Protein AF-A0A4V1BWP8-F1 (afdb_monomer)

Sequence (87 aa):
MANFANPGGLVAKGNNVWSETGSSGAPIIGTAGTGILGKLTANALEASNVDMGQELVTMILAQRNYQSNAQTIKTQDQMLQTLVNLR

Nearest PDB structures (foldseek):
  3a69-assembly1_A-1  TM=9.186E-01  e=9.483E-06  Salmonella enterica subsp. enterica serovar Typhimurium
  8wki-assembly1_w  TM=9.361E-01  e=1.129E-03  Salmonella enterica subsp. enterica serovar Typhimurium str. LT2
  8wki-assembly1_t  TM=9.273E-01  e=1.374E-03  Salmonella enterica subsp. enterica serovar Typhimurium str. LT2
  5wrh-assembly1_A-1  TM=9.213E-01  e=1.192E-02  Salmonella enterica subsp. enterica serovar Typhimurium str. LT2
  1wlg-assembly1_A  TM=8.380E-01  e=9.791E-03  Salmonella enterica subsp. enterica serovar Typhimurium

pLDDT: mean 84.2, std 4.86, range [54.31, 91.31]

InterPro domains:
  IPR010930 Flagellar basal-body/hook protein, C-terminal domain [PF06429] (43-86)
  IPR020013 Flagellar hook-basal body protein, FlgE/F/G [TIGR03506] (1-69)
  IPR037925 Flagellar hook-basal body protein, FlgE/F/G-like [SSF117143] (1-48)

Organism: NCBI:txid638

Mean predicted aligned error: 10.32 Å

Structure (mmCIF, N/CA/C/O backbone):
data_AF-A0A4V1BWP8-F1
#
_entry.id   AF-A0A4V1BWP8-F1
#
loop_
_atom_site.group_PDB
_atom_site.id
_atom_site.type_symbol
_atom_site.label_atom_id
_atom_site.label_alt_id
_atom_site.label_comp_id
_atom_site.label_asym_id
_atom_site.label_entity_id
_atom_site.label_seq_id
_atom_site.pdbx_PDB_ins_code
_atom_site.Cartn_x
_atom_site.Cartn_y
_atom_site.Cartn_z
_atom_site.occupancy
_atom_site.B_iso_or_equiv
_atom_site.auth_seq_id
_atom_site.auth_comp_id
_atom_site.auth_asym_id
_atom_site.auth_atom_id
_atom_site.pdbx_PDB_model_num
ATOM 1 N N . MET A 1 1 ? 11.051 1.056 -22.080 1.00 79.25 1 MET A N 1
ATOM 2 C CA . MET A 1 1 ? 10.535 0.724 -20.733 1.00 79.25 1 MET A CA 1
ATOM 3 C C . MET A 1 1 ? 11.625 1.055 -19.724 1.00 79.25 1 MET A C 1
ATOM 5 O O . MET A 1 1 ? 12.791 1.058 -20.107 1.00 79.25 1 MET A O 1
ATOM 9 N N . ALA A 1 2 ? 11.261 1.372 -18.484 1.00 80.31 2 ALA A N 1
ATOM 10 C CA . ALA A 1 2 ? 12.216 1.611 -17.405 1.00 80.31 2 ALA A CA 1
ATOM 11 C C . ALA A 1 2 ? 11.981 0.575 -16.305 1.00 80.31 2 ALA A C 1
ATOM 13 O O . ALA A 1 2 ? 10.831 0.309 -15.959 1.00 80.31 2 ALA A O 1
ATOM 14 N N . ASN A 1 3 ? 13.054 -0.021 -15.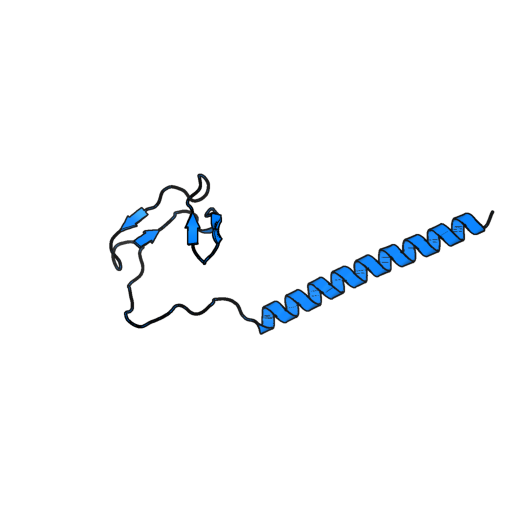795 1.00 83.56 3 ASN A N 1
ATOM 15 C CA . ASN A 1 3 ? 13.020 -0.885 -14.622 1.00 83.56 3 ASN A CA 1
ATOM 16 C C . ASN A 1 3 ? 13.761 -0.204 -13.467 1.00 83.56 3 ASN A C 1
ATOM 18 O O . ASN A 1 3 ? 14.712 0.538 -13.696 1.00 83.56 3 ASN A O 1
ATOM 22 N N . PHE A 1 4 ? 13.354 -0.475 -12.235 1.00 86.19 4 PHE A N 1
ATOM 23 C CA . PHE A 1 4 ? 14.004 0.045 -11.035 1.00 86.19 4 PHE A CA 1
ATOM 24 C C . PHE A 1 4 ? 14.514 -1.122 -10.201 1.00 86.19 4 PHE A C 1
ATOM 26 O O . PHE A 1 4 ? 13.867 -2.165 -10.131 1.00 86.19 4 PHE A O 1
ATOM 33 N N . ALA A 1 5 ? 15.665 -0.949 -9.550 1.00 85.94 5 ALA A N 1
ATOM 34 C CA . ALA A 1 5 ? 16.217 -1.981 -8.674 1.00 85.94 5 ALA A CA 1
ATOM 35 C C . ALA A 1 5 ? 15.284 -2.272 -7.485 1.00 85.94 5 ALA A C 1
ATOM 37 O O . ALA A 1 5 ? 15.176 -3.417 -7.053 1.00 85.94 5 ALA A O 1
ATOM 38 N N . ASN A 1 6 ? 14.584 -1.245 -6.987 1.00 86.62 6 ASN A N 1
ATOM 39 C CA . ASN A 1 6 ? 13.591 -1.378 -5.928 1.00 86.62 6 ASN A CA 1
ATOM 40 C C . ASN A 1 6 ? 12.273 -0.666 -6.292 1.00 86.62 6 ASN A C 1
ATOM 42 O O . ASN A 1 6 ? 12.119 0.528 -6.017 1.00 86.62 6 ASN A O 1
ATOM 46 N N . PRO A 1 7 ? 11.288 -1.390 -6.852 1.00 83.81 7 PRO A N 1
ATOM 47 C CA . PRO A 1 7 ? 9.968 -0.833 -7.145 1.00 83.81 7 PRO A CA 1
ATOM 48 C C . PRO A 1 7 ? 9.224 -0.323 -5.900 1.00 83.81 7 PRO A C 1
ATOM 50 O O . PRO A 1 7 ? 8.477 0.644 -5.992 1.00 83.81 7 PRO A O 1
ATOM 53 N N . GLY A 1 8 ? 9.460 -0.915 -4.721 1.00 86.50 8 GLY A N 1
ATOM 54 C CA . GLY A 1 8 ? 8.832 -0.488 -3.463 1.00 86.50 8 GLY A CA 1
ATOM 55 C C . GLY A 1 8 ? 9.345 0.854 -2.929 1.00 86.50 8 GLY A C 1
ATOM 56 O O . GLY A 1 8 ? 8.725 1.439 -2.048 1.00 86.50 8 GLY A O 1
ATOM 57 N N . GLY A 1 9 ? 10.465 1.355 -3.460 1.00 85.31 9 GLY A N 1
ATOM 58 C CA . GLY A 1 9 ? 10.998 2.681 -3.138 1.00 85.31 9 GLY A CA 1
ATOM 59 C C . GLY A 1 9 ? 10.413 3.809 -3.991 1.00 85.31 9 GLY A C 1
ATOM 60 O O . GLY A 1 9 ? 10.738 4.973 -3.765 1.00 85.31 9 GLY A O 1
ATOM 61 N N . LEU A 1 10 ? 9.593 3.495 -4.994 1.00 88.81 10 LEU A N 1
ATOM 62 C CA . LEU A 1 10 ? 8.978 4.498 -5.855 1.00 88.81 10 LEU A CA 1
ATOM 63 C C . LEU A 1 10 ? 7.851 5.227 -5.110 1.00 88.81 10 LEU A C 1
ATOM 65 O O . LEU A 1 10 ? 7.106 4.632 -4.335 1.00 88.81 10 LEU A O 1
ATOM 69 N N . VAL A 1 11 ? 7.693 6.523 -5.376 1.00 89.25 11 VAL A N 1
ATOM 70 C CA . VAL A 1 11 ? 6.613 7.324 -4.782 1.00 89.25 11 VAL A CA 1
ATOM 71 C C . VAL A 1 11 ? 5.476 7.473 -5.780 1.00 89.25 11 VAL A C 1
ATOM 73 O O . VAL A 1 11 ? 5.666 8.004 -6.875 1.00 89.25 11 VAL A O 1
ATOM 76 N N . ALA A 1 12 ? 4.276 7.053 -5.382 1.00 89.62 12 ALA A N 1
ATOM 77 C CA . ALA A 1 12 ? 3.062 7.279 -6.156 1.00 89.62 12 ALA A CA 1
ATOM 78 C C . ALA A 1 12 ? 2.733 8.783 -6.203 1.00 89.62 12 ALA A C 1
ATOM 80 O O . ALA A 1 12 ? 2.577 9.431 -5.168 1.00 89.62 12 ALA A O 1
ATOM 81 N N . LYS A 1 13 ? 2.615 9.346 -7.410 1.00 87.19 13 LYS A N 1
ATOM 82 C CA . LYS A 1 13 ? 2.228 10.751 -7.645 1.00 87.19 13 LYS A CA 1
ATOM 83 C C . LYS A 1 13 ? 0.733 10.909 -7.980 1.00 87.19 13 LYS A C 1
ATOM 85 O O . LYS A 1 13 ? 0.299 12.009 -8.307 1.00 87.19 13 LYS A O 1
ATOM 90 N N . GLY A 1 14 ? -0.050 9.832 -7.859 1.00 83.50 14 GLY A N 1
ATOM 91 C CA . GLY A 1 14 ? -1.468 9.768 -8.242 1.00 83.50 14 GLY A CA 1
ATOM 92 C C . GLY A 1 14 ? -1.657 9.284 -9.682 1.00 83.50 14 GLY A C 1
ATOM 93 O O . GLY A 1 14 ? -0.679 9.071 -10.384 1.00 83.50 14 GLY A O 1
ATOM 94 N N . ASN A 1 15 ? -2.898 9.064 -10.130 1.00 82.31 15 ASN A N 1
ATOM 95 C CA . ASN A 1 15 ? -3.230 8.653 -11.510 1.00 82.31 15 ASN A CA 1
ATOM 96 C C . ASN A 1 15 ? -2.429 7.447 -12.048 1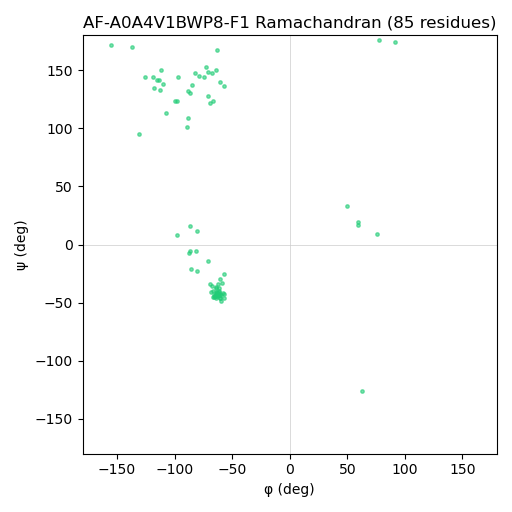.00 82.31 15 ASN A C 1
ATOM 98 O O . ASN A 1 15 ? -2.112 7.395 -13.234 1.00 82.31 15 ASN A O 1
ATOM 102 N N . ASN A 1 16 ? -2.074 6.492 -11.182 1.00 82.56 16 ASN A N 1
ATOM 103 C CA . ASN A 1 16 ? -1.214 5.346 -11.507 1.00 82.56 16 ASN A CA 1
ATOM 104 C C . ASN A 1 16 ? 0.194 5.720 -12.016 1.00 82.56 16 ASN A C 1
ATOM 106 O O . ASN A 1 16 ? 0.885 4.871 -12.576 1.00 82.56 16 ASN A O 1
ATOM 110 N N . VAL A 1 17 ? 0.646 6.963 -11.806 1.00 87.75 17 VAL A N 1
ATOM 111 C CA . VAL A 1 17 ? 2.010 7.396 -12.126 1.00 87.75 17 VAL A CA 1
ATOM 112 C C . VAL A 1 17 ? 2.910 7.357 -10.895 1.00 87.75 17 VAL A C 1
ATOM 114 O O . VAL A 1 17 ? 2.501 7.650 -9.767 1.00 87.75 17 VAL A O 1
ATOM 117 N N . TRP A 1 18 ? 4.165 6.993 -11.132 1.00 88.62 18 TRP A N 1
ATOM 118 C CA . TRP A 1 18 ? 5.173 6.788 -10.100 1.00 88.62 18 TRP A CA 1
ATOM 119 C C . TRP A 1 18 ? 6.402 7.644 -10.407 1.00 88.62 18 TRP A C 1
ATOM 121 O O . TRP A 1 18 ? 6.755 7.844 -11.568 1.00 88.62 18 TRP A O 1
ATOM 131 N N . SER A 1 19 ? 7.034 8.162 -9.358 1.00 87.06 19 SER A N 1
ATOM 132 C CA . SER A 1 19 ? 8.259 8.956 -9.425 1.00 87.06 19 SER A CA 1
ATOM 133 C C . SER A 1 19 ? 9.404 8.200 -8.770 1.00 87.06 19 SER A C 1
ATOM 135 O O . SER A 1 19 ? 9.227 7.580 -7.718 1.00 87.06 19 SER A O 1
ATOM 137 N N . GLU A 1 20 ? 10.587 8.312 -9.366 1.00 88.25 20 GLU A N 1
ATOM 138 C CA . GLU A 1 20 ? 11.824 7.812 -8.777 1.00 88.25 20 GLU A CA 1
ATOM 139 C C . GLU A 1 20 ? 12.170 8.544 -7.477 1.00 88.25 20 GLU A C 1
ATOM 141 O O . GLU A 1 20 ? 11.824 9.715 -7.281 1.00 88.25 20 GLU A O 1
ATOM 146 N N . THR A 1 21 ? 12.848 7.833 -6.581 1.00 87.44 21 THR A N 1
ATOM 147 C CA . THR A 1 21 ? 13.412 8.364 -5.341 1.00 87.44 21 THR A CA 1
ATOM 148 C C . THR A 1 21 ? 14.820 7.813 -5.125 1.00 87.44 21 THR A C 1
ATOM 150 O O . THR A 1 21 ? 15.237 6.845 -5.762 1.00 87.44 21 THR A O 1
ATOM 153 N N . GLY A 1 22 ? 15.548 8.365 -4.150 1.00 85.50 22 GLY A N 1
ATOM 154 C CA . GLY A 1 22 ? 16.835 7.797 -3.735 1.00 85.50 22 GLY A CA 1
ATOM 155 C C . GLY A 1 22 ? 16.743 6.333 -3.277 1.00 85.50 22 GLY A C 1
ATOM 156 O O . GLY A 1 22 ? 17.716 5.596 -3.402 1.00 85.50 22 GLY A O 1
ATOM 157 N N . SER A 1 23 ? 15.574 5.884 -2.806 1.00 87.06 23 SER A N 1
ATOM 158 C CA . SER A 1 23 ? 15.341 4.507 -2.353 1.00 87.06 23 SER A CA 1
ATOM 159 C C . SER A 1 23 ? 14.950 3.541 -3.477 1.00 87.06 23 SER A C 1
ATOM 161 O O . SER A 1 23 ? 15.107 2.332 -3.297 1.00 87.06 23 SER A O 1
ATOM 163 N N . SER A 1 24 ? 14.449 4.032 -4.620 1.00 85.75 24 SER A N 1
ATOM 164 C CA . SER A 1 24 ? 14.160 3.190 -5.796 1.00 85.75 24 SER A CA 1
ATOM 165 C C . SER A 1 24 ? 15.403 2.885 -6.635 1.00 85.75 24 SER A C 1
ATOM 167 O O . SER A 1 24 ? 15.430 1.893 -7.369 1.00 85.75 24 SER A O 1
ATOM 169 N N . GLY A 1 25 ? 16.427 3.738 -6.521 1.00 87.75 25 GLY A N 1
ATOM 170 C CA . GLY A 1 25 ? 17.582 3.756 -7.414 1.00 87.75 25 GLY A CA 1
ATOM 171 C C . GLY A 1 25 ? 17.271 4.429 -8.754 1.00 87.75 25 GLY A C 1
ATOM 172 O O . GLY A 1 25 ? 16.136 4.833 -9.014 1.00 87.75 25 GLY A O 1
ATOM 173 N N . ALA A 1 26 ? 18.301 4.551 -9.596 1.00 86.94 26 ALA A N 1
ATOM 174 C CA . ALA A 1 26 ? 18.188 5.143 -10.927 1.00 86.94 26 ALA A CA 1
ATOM 175 C C . ALA A 1 26 ? 17.413 4.225 -11.901 1.00 86.94 26 ALA A C 1
ATOM 177 O O . ALA A 1 26 ? 17.506 2.997 -11.791 1.00 86.94 26 ALA A O 1
ATOM 178 N N . PRO A 1 27 ? 16.683 4.795 -12.875 1.00 84.81 27 PRO A N 1
ATOM 179 C CA . PRO A 1 27 ? 15.927 4.031 -13.856 1.00 84.81 27 PRO A CA 1
ATOM 180 C C . PRO A 1 27 ? 16.861 3.321 -14.842 1.00 84.81 27 PRO A C 1
ATOM 182 O O . PRO A 1 27 ? 17.695 3.937 -15.504 1.00 84.81 27 PRO A O 1
ATOM 185 N N . ILE A 1 28 ? 16.672 2.014 -15.003 1.00 83.88 28 ILE A N 1
ATOM 186 C CA . ILE A 1 28 ? 17.324 1.204 -16.033 1.00 83.88 28 ILE A CA 1
ATOM 187 C C . ILE A 1 28 ? 16.434 1.233 -17.274 1.00 83.88 28 ILE A C 1
ATOM 189 O O . ILE A 1 28 ? 15.414 0.543 -17.343 1.00 83.88 28 ILE A O 1
ATOM 193 N N . ILE A 1 29 ? 16.801 2.057 -18.252 1.00 84.62 29 ILE A N 1
ATOM 194 C CA . ILE A 1 29 ? 16.033 2.241 -19.486 1.00 84.62 29 ILE A CA 1
ATOM 195 C C . ILE A 1 29 ? 16.479 1.214 -20.531 1.00 84.62 29 ILE A C 1
ATOM 197 O O . ILE A 1 29 ? 17.669 1.047 -20.784 1.00 84.62 29 ILE A O 1
ATOM 201 N N . GLY A 1 30 ? 15.515 0.550 -21.169 1.00 84.12 30 GLY A N 1
ATOM 202 C CA . GLY A 1 30 ? 15.772 -0.415 -22.237 1.00 84.12 30 GLY A CA 1
ATOM 203 C C . GLY A 1 30 ? 14.594 -0.596 -23.193 1.00 84.12 30 GLY A C 1
ATOM 204 O O . GLY A 1 30 ? 13.484 -0.089 -22.970 1.00 84.12 30 GLY A O 1
ATOM 205 N N . THR A 1 31 ? 14.835 -1.327 -24.280 1.00 83.62 31 THR A N 1
ATOM 206 C CA . THR A 1 31 ? 13.797 -1.730 -25.235 1.00 83.62 31 THR A CA 1
ATOM 207 C C . THR A 1 31 ? 13.012 -2.925 -24.693 1.00 83.62 31 THR A C 1
ATOM 209 O O . THR A 1 31 ? 13.552 -3.785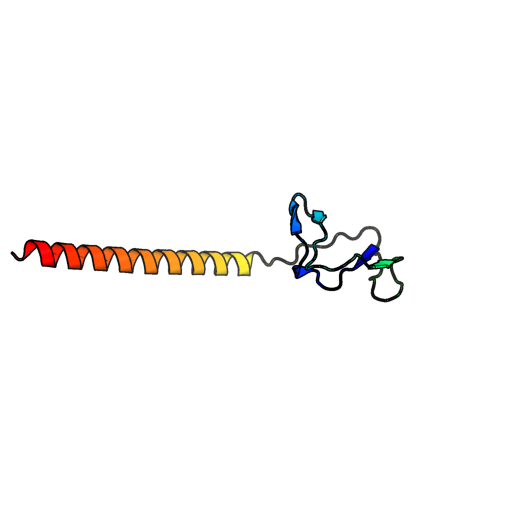 -23.994 1.00 83.62 31 THR A O 1
ATOM 212 N N . ALA A 1 32 ? 11.709 -2.970 -24.983 1.00 81.00 32 ALA A N 1
ATOM 213 C CA . ALA A 1 32 ? 10.852 -4.068 -24.543 1.00 81.00 32 ALA A CA 1
ATOM 214 C C . ALA A 1 32 ? 11.335 -5.413 -25.109 1.00 81.00 32 ALA A C 1
ATOM 216 O O . ALA A 1 32 ? 11.728 -5.491 -26.272 1.00 81.00 32 ALA A O 1
ATOM 217 N N . GLY A 1 33 ? 11.292 -6.470 -24.296 1.00 76.94 33 GLY A N 1
ATOM 218 C CA . GLY A 1 33 ? 11.735 -7.812 -24.677 1.00 76.94 33 GLY A CA 1
ATOM 219 C C . GLY A 1 33 ? 13.253 -8.021 -24.716 1.00 76.94 33 GLY A C 1
ATOM 220 O O . GLY A 1 33 ? 13.689 -9.075 -25.175 1.00 76.94 33 GLY A O 1
ATOM 221 N N . THR A 1 34 ? 14.055 -7.059 -24.242 1.00 76.69 34 THR A N 1
ATOM 222 C CA . THR A 1 34 ? 15.514 -7.203 -24.105 1.00 76.69 34 THR A CA 1
ATOM 223 C C . THR A 1 34 ? 15.946 -7.157 -22.636 1.00 76.69 34 THR A C 1
ATOM 225 O O . THR A 1 34 ? 15.404 -6.393 -21.836 1.00 76.69 34 THR A O 1
ATOM 228 N N . GLY A 1 35 ? 16.930 -7.982 -22.263 1.00 78.62 35 GLY A N 1
ATOM 229 C CA . GLY A 1 35 ? 17.456 -8.039 -20.895 1.00 78.62 35 GLY A CA 1
ATOM 230 C C . GLY A 1 35 ? 16.414 -8.490 -19.863 1.00 78.62 35 GLY A C 1
ATOM 231 O O . GLY A 1 35 ? 15.814 -9.550 -20.006 1.00 78.62 35 GLY A O 1
ATOM 232 N N . ILE A 1 36 ? 16.227 -7.683 -18.812 1.00 76.38 36 ILE A N 1
ATOM 233 C CA . ILE A 1 36 ? 15.318 -7.947 -17.675 1.00 76.38 36 ILE A CA 1
ATOM 234 C C . ILE A 1 36 ? 13.888 -7.441 -17.969 1.00 76.38 36 ILE A C 1
ATOM 236 O O . ILE A 1 36 ? 12.963 -7.672 -17.195 1.00 76.38 36 ILE A O 1
ATOM 240 N N . LEU A 1 37 ? 13.681 -6.730 -19.083 1.00 81.88 37 LEU A N 1
ATOM 241 C CA . LEU A 1 37 ? 12.396 -6.107 -19.395 1.00 81.88 37 LEU A CA 1
ATOM 242 C C . LEU A 1 37 ? 11.443 -7.100 -20.077 1.00 81.88 37 LEU A C 1
ATOM 244 O O . LEU A 1 37 ? 11.827 -7.842 -20.982 1.00 81.88 37 LEU A O 1
ATOM 248 N N . GLY A 1 38 ? 10.175 -7.078 -19.658 1.00 82.56 38 GLY A N 1
ATOM 249 C CA . GLY A 1 38 ? 9.115 -7.913 -20.223 1.00 82.56 38 GLY A CA 1
ATOM 250 C C . GLY A 1 38 ? 8.817 -7.617 -21.698 1.00 82.56 38 GLY A C 1
ATOM 251 O O . GLY A 1 38 ? 9.251 -6.611 -22.266 1.00 82.56 38 GLY A O 1
ATOM 252 N N . LYS A 1 39 ? 8.060 -8.516 -22.332 1.00 84.25 39 LYS A N 1
ATOM 253 C CA . LYS A 1 39 ? 7.556 -8.330 -23.701 1.00 84.25 39 LYS A CA 1
ATOM 254 C C . LYS A 1 39 ? 6.288 -7.474 -23.676 1.00 84.25 39 LYS A C 1
ATOM 256 O O . LYS A 1 39 ? 5.503 -7.567 -22.740 1.00 84.25 39 LYS A O 1
ATOM 261 N N . LEU A 1 40 ? 6.079 -6.674 -24.720 1.00 81.69 40 LEU A N 1
ATOM 262 C CA . LEU A 1 40 ? 4.826 -5.945 -24.914 1.00 81.69 40 LEU A CA 1
ATOM 263 C C . LEU A 1 40 ? 3.825 -6.828 -25.662 1.00 81.69 40 LEU A C 1
ATOM 265 O O . LEU A 1 40 ? 4.146 -7.364 -26.723 1.00 81.69 40 LEU A O 1
ATOM 269 N N . THR A 1 41 ? 2.609 -6.925 -25.132 1.00 82.44 41 THR A N 1
ATOM 270 C CA . THR A 1 41 ? 1.471 -7.568 -25.799 1.00 82.44 41 THR A CA 1
ATOM 271 C C . THR A 1 41 ? 0.507 -6.476 -26.250 1.00 82.44 41 THR A C 1
ATOM 273 O O . THR A 1 41 ? -0.074 -5.777 -25.423 1.00 82.44 41 THR A O 1
ATOM 276 N N . ALA A 1 42 ? 0.360 -6.290 -27.563 1.00 81.19 42 ALA A N 1
ATOM 277 C CA . ALA A 1 42 ? -0.555 -5.291 -28.113 1.00 81.19 42 ALA A CA 1
ATOM 278 C C . ALA A 1 42 ? -2.021 -5.664 -27.826 1.00 81.19 42 ALA A C 1
ATOM 280 O O . ALA A 1 42 ? -2.369 -6.843 -27.813 1.00 81.19 42 ALA A O 1
ATOM 281 N N . ASN A 1 43 ? -2.877 -4.654 -27.634 1.00 81.12 43 ASN A N 1
ATOM 282 C CA . ASN A 1 43 ? -4.307 -4.800 -27.315 1.00 81.12 43 ASN A CA 1
ATOM 283 C C . ASN A 1 43 ? -4.622 -5.568 -26.012 1.00 81.12 43 ASN A C 1
ATOM 285 O O . ASN A 1 43 ? -5.748 -6.028 -25.837 1.00 81.12 43 ASN A O 1
ATOM 289 N N . ALA A 1 44 ? -3.661 -5.687 -25.092 1.00 78.75 44 ALA A N 1
ATOM 290 C CA . ALA A 1 44 ? -3.874 -6.231 -23.753 1.00 78.75 44 ALA A CA 1
ATOM 291 C C . ALA A 1 44 ? -3.764 -5.118 -22.697 1.00 78.75 44 ALA A C 1
ATOM 293 O O . ALA A 1 44 ? -2.880 -4.267 -22.782 1.00 78.75 44 ALA A O 1
ATOM 294 N N . LEU A 1 45 ? -4.657 -5.136 -21.704 1.00 82.38 45 LEU A N 1
ATOM 295 C CA . LEU A 1 45 ? -4.629 -4.250 -20.538 1.00 82.38 45 LEU A CA 1
ATOM 296 C C . LEU A 1 45 ? -4.329 -5.089 -19.292 1.00 82.38 45 LEU A C 1
ATOM 298 O O . LEU A 1 45 ? -4.943 -6.138 -19.097 1.00 82.38 45 LEU A O 1
ATOM 302 N N . GLU A 1 46 ? -3.397 -4.637 -18.454 1.00 82.31 46 GLU A N 1
ATOM 303 C CA . GLU A 1 46 ? -3.106 -5.297 -17.180 1.00 82.31 46 GLU A CA 1
ATOM 304 C C . GLU A 1 46 ? -4.283 -5.110 -16.216 1.00 82.31 46 GLU A C 1
ATOM 306 O O . GLU A 1 46 ? -4.698 -3.987 -15.920 1.00 82.31 46 GLU A O 1
ATOM 311 N N . ALA A 1 47 ? -4.844 -6.225 -15.747 1.00 83.81 47 ALA A N 1
ATOM 312 C CA . ALA A 1 47 ? -5.890 -6.212 -14.735 1.00 83.81 47 ALA A CA 1
ATOM 313 C C . ALA A 1 47 ? -5.305 -5.841 -13.365 1.00 83.81 47 ALA A C 1
ATOM 315 O O . ALA A 1 47 ? -4.139 -6.113 -13.073 1.00 83.81 47 ALA A O 1
ATOM 316 N N . SER A 1 48 ? -6.131 -5.247 -12.504 1.00 82.19 48 SER A N 1
ATOM 317 C CA . SER A 1 48 ? -5.752 -4.988 -11.118 1.00 8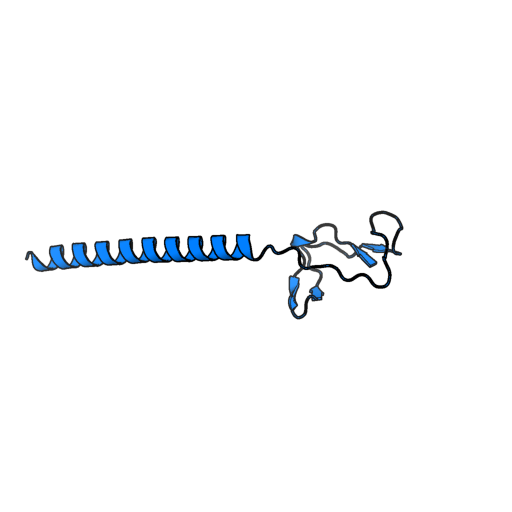2.19 48 SER A CA 1
ATOM 318 C C . SER A 1 48 ? -5.363 -6.290 -10.418 1.00 82.19 48 SER A C 1
ATOM 320 O O . SER A 1 48 ? -6.060 -7.295 -10.519 1.00 82.19 48 SER A O 1
ATOM 322 N N . ASN A 1 49 ? -4.272 -6.256 -9.660 1.00 82.88 49 ASN A N 1
ATOM 323 C CA . ASN A 1 49 ? -3.798 -7.377 -8.846 1.00 82.88 49 ASN A CA 1
ATOM 324 C C . ASN A 1 49 ? -4.539 -7.510 -7.498 1.00 82.88 49 ASN A C 1
ATOM 326 O O . ASN A 1 49 ? -4.077 -8.237 -6.623 1.00 82.88 49 ASN A O 1
ATOM 330 N N . VAL A 1 50 ? -5.647 -6.785 -7.313 1.00 79.75 50 VAL A N 1
ATOM 331 C CA . VAL A 1 50 ? -6.400 -6.718 -6.055 1.00 79.75 50 VAL A CA 1
ATOM 332 C C . VAL A 1 50 ? -7.587 -7.675 -6.110 1.00 79.75 50 VAL A C 1
ATOM 334 O O . VAL A 1 50 ? -8.446 -7.547 -6.983 1.00 79.75 50 VAL A O 1
ATOM 337 N N . ASP A 1 51 ? -7.664 -8.594 -5.147 1.00 87.31 51 ASP A N 1
ATOM 338 C CA . ASP A 1 51 ? -8.843 -9.434 -4.934 1.00 87.31 51 ASP A CA 1
ATOM 339 C C . ASP A 1 51 ? -9.826 -8.725 -3.992 1.00 87.31 51 ASP A C 1
ATOM 341 O O . ASP A 1 51 ? -9.599 -8.602 -2.785 1.00 87.31 51 ASP A O 1
ATOM 345 N N . MET A 1 52 ? -10.950 -8.269 -4.547 1.00 80.56 52 MET A N 1
ATOM 346 C CA . MET A 1 52 ? -11.983 -7.562 -3.786 1.00 80.56 52 MET A CA 1
ATOM 347 C C . MET A 1 52 ? -12.557 -8.393 -2.634 1.00 80.56 52 MET A C 1
ATOM 349 O O . MET A 1 52 ? -12.926 -7.821 -1.610 1.00 80.56 52 MET A O 1
ATOM 353 N N . GLY A 1 53 ? -12.655 -9.719 -2.781 1.00 86.69 53 GLY A N 1
ATOM 354 C CA . GLY A 1 53 ? -13.190 -10.590 -1.736 1.00 86.69 53 GLY A CA 1
ATOM 355 C C . GLY A 1 53 ? -12.275 -10.617 -0.514 1.00 86.69 53 GLY A C 1
ATOM 356 O O . GLY A 1 53 ? -12.739 -10.455 0.616 1.00 86.69 53 GLY A O 1
ATOM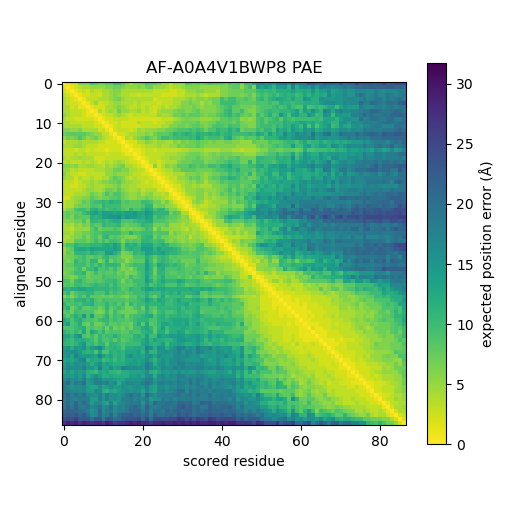 357 N N . GLN A 1 54 ? -10.968 -10.746 -0.749 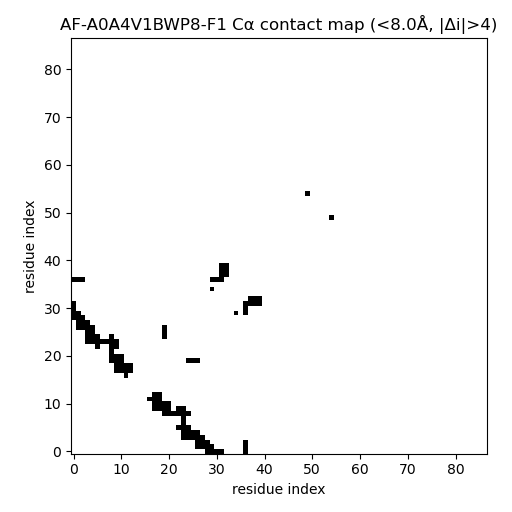1.00 85.19 54 GLN A N 1
ATOM 358 C CA . GLN A 1 54 ? -9.957 -10.713 0.305 1.00 85.19 54 GLN A CA 1
ATOM 359 C C . GLN A 1 54 ? -9.873 -9.334 0.972 1.00 85.19 54 GLN A C 1
ATOM 361 O O . GLN A 1 54 ? -9.851 -9.252 2.201 1.00 85.19 54 GLN A O 1
ATOM 366 N N . GLU A 1 55 ? -9.894 -8.252 0.190 1.00 85.56 55 GLU A N 1
ATOM 367 C CA . GLU A 1 55 ? -9.879 -6.890 0.735 1.00 85.56 55 GLU A CA 1
ATOM 368 C C . GLU A 1 55 ? -11.105 -6.597 1.610 1.00 85.56 55 GLU A C 1
ATOM 370 O O . GLU A 1 55 ? -10.978 -5.980 2.671 1.00 85.56 55 GLU A O 1
ATOM 375 N N . LEU A 1 56 ? -12.290 -7.102 1.241 1.00 88.25 56 LEU A N 1
ATOM 376 C CA . LEU A 1 56 ? -13.490 -6.947 2.067 1.00 88.25 56 LEU A CA 1
ATOM 377 C C . LEU A 1 56 ? -13.337 -7.639 3.428 1.00 88.25 56 LEU A C 1
ATOM 379 O O . LEU A 1 56 ? -13.727 -7.082 4.454 1.00 88.25 56 LEU A O 1
ATOM 383 N N . VAL A 1 57 ? -12.754 -8.841 3.450 1.00 89.12 57 VAL A N 1
ATOM 384 C CA . VAL A 1 57 ? -12.502 -9.587 4.691 1.00 89.12 57 VAL A CA 1
ATOM 385 C C . VAL A 1 57 ? -11.482 -8.856 5.560 1.00 89.12 57 VAL A C 1
ATOM 387 O O . VAL A 1 57 ? -11.723 -8.681 6.756 1.00 89.12 57 VAL A O 1
ATOM 390 N N . THR A 1 58 ? -10.385 -8.367 4.977 1.00 89.50 58 THR A N 1
ATOM 391 C CA . THR A 1 58 ? -9.383 -7.558 5.688 1.00 89.50 58 THR A CA 1
ATOM 392 C C . THR A 1 58 ? -10.013 -6.306 6.296 1.00 89.50 58 THR A C 1
ATOM 394 O O . THR A 1 58 ? -9.757 -5.981 7.457 1.00 89.50 58 THR A O 1
ATOM 397 N N . MET A 1 59 ? -10.906 -5.644 5.560 1.00 91.31 59 MET A N 1
ATOM 398 C CA . MET A 1 59 ? -11.637 -4.474 6.038 1.00 91.31 59 MET A CA 1
ATOM 399 C C . MET A 1 59 ? -12.572 -4.823 7.209 1.00 91.31 59 MET A C 1
ATOM 401 O O . MET A 1 59 ? -12.549 -4.140 8.235 1.00 91.31 59 MET A O 1
ATOM 405 N N . ILE A 1 60 ? -13.317 -5.931 7.129 1.00 87.88 60 ILE A N 1
ATOM 406 C CA . ILE A 1 60 ? -14.170 -6.415 8.231 1.00 87.88 60 ILE A CA 1
ATOM 407 C C . ILE A 1 60 ? -13.334 -6.749 9.476 1.00 87.88 60 ILE A C 1
ATOM 409 O O . ILE A 1 60 ? -13.735 -6.427 10.598 1.00 87.88 60 ILE A O 1
ATOM 413 N N . LEU A 1 61 ? -12.164 -7.370 9.307 1.00 88.25 61 LEU A N 1
ATOM 414 C CA . LEU A 1 61 ? -11.252 -7.672 10.414 1.00 88.25 61 LEU A CA 1
ATOM 415 C C . LEU A 1 61 ? -10.704 -6.395 11.057 1.00 88.25 61 LEU A C 1
ATOM 417 O O . LEU A 1 61 ? -10.719 -6.276 12.283 1.00 88.25 61 LEU A O 1
ATOM 421 N N . ALA A 1 62 ? -10.288 -5.415 10.253 1.00 89.88 62 ALA A N 1
ATOM 422 C CA . ALA A 1 62 ? -9.844 -4.115 10.746 1.00 89.88 62 ALA A CA 1
ATOM 423 C C . ALA A 1 62 ? -10.954 -3.401 11.538 1.00 89.88 62 ALA A C 1
ATOM 425 O O . ALA A 1 62 ? -10.705 -2.894 12.634 1.00 89.88 62 ALA A O 1
ATOM 426 N N . GLN A 1 63 ? -12.195 -3.429 11.039 1.00 87.75 63 GLN A N 1
ATOM 427 C CA . GLN A 1 63 ? -13.356 -2.875 11.738 1.00 87.75 63 GLN A CA 1
ATOM 428 C C . GLN A 1 63 ? -13.639 -3.589 13.063 1.00 87.75 63 GLN A C 1
ATOM 430 O O . GLN A 1 63 ? -13.868 -2.926 14.075 1.00 87.75 63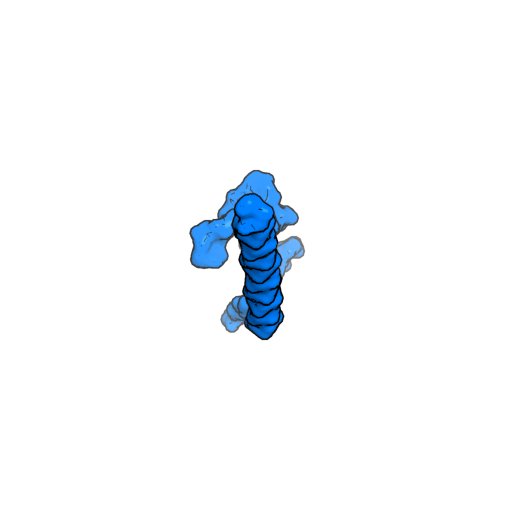 GLN A O 1
ATOM 435 N N . ARG A 1 64 ? -13.596 -4.926 13.093 1.00 90.06 64 ARG A N 1
ATOM 436 C CA . ARG A 1 64 ? -13.792 -5.700 14.330 1.00 90.06 64 ARG A CA 1
ATOM 437 C C . ARG A 1 64 ? -12.704 -5.423 15.360 1.00 90.06 64 ARG A C 1
ATOM 439 O O . ARG A 1 64 ? -13.024 -5.252 16.532 1.00 90.06 64 ARG A O 1
ATOM 446 N N . ASN A 1 65 ? -11.448 -5.318 14.933 1.00 88.69 65 ASN A N 1
ATOM 447 C CA . ASN A 1 65 ? -10.345 -4.950 15.820 1.00 88.69 65 ASN A CA 1
ATOM 448 C C . ASN A 1 65 ? -10.548 -3.548 16.404 1.00 88.69 65 ASN A C 1
ATOM 450 O O . ASN A 1 65 ? -10.389 -3.352 17.608 1.00 88.69 65 ASN A O 1
ATOM 454 N N . TYR A 1 66 ? -10.973 -2.586 15.581 1.00 89.75 66 TYR A N 1
ATOM 455 C CA . TYR A 1 66 ? -11.307 -1.245 16.054 1.00 89.75 66 TYR A CA 1
ATOM 456 C C . TYR A 1 66 ? -12.456 -1.262 17.074 1.00 89.75 66 TYR A C 1
ATOM 458 O O . TYR A 1 66 ? -12.338 -0.661 18.140 1.00 89.75 66 TYR A O 1
ATOM 466 N N . GLN A 1 67 ? -13.541 -1.994 16.796 1.00 88.75 67 GLN A N 1
ATOM 467 C CA . GLN A 1 67 ? -14.672 -2.134 17.719 1.00 88.75 67 GLN A CA 1
ATOM 468 C C . GLN A 1 67 ? -14.270 -2.809 19.035 1.00 88.75 67 GLN A C 1
ATOM 470 O O . GLN A 1 67 ? -14.668 -2.343 20.101 1.00 88.75 67 GLN A O 1
ATOM 475 N N . SER A 1 68 ? -13.456 -3.865 18.973 1.00 87.38 68 SER A N 1
ATOM 476 C CA . SER A 1 68 ? -12.934 -4.552 20.156 1.00 87.38 68 SER A CA 1
ATOM 477 C C . SER A 1 68 ? -12.096 -3.607 21.016 1.00 87.38 68 SER A C 1
ATOM 479 O O . SER A 1 68 ? -12.306 -3.521 22.223 1.00 87.38 68 SER A O 1
ATOM 481 N N . ASN A 1 69 ? -11.195 -2.838 20.397 1.00 86.88 69 ASN A N 1
ATOM 482 C CA . ASN A 1 69 ? -10.375 -1.856 21.105 1.00 86.88 69 ASN A CA 1
ATOM 483 C C . ASN A 1 69 ? -11.234 -0.746 21.726 1.00 86.88 69 ASN A C 1
ATOM 485 O O . ASN A 1 69 ? -11.033 -0.383 22.883 1.00 86.88 69 ASN A O 1
ATOM 489 N N . ALA A 1 70 ? -12.232 -0.247 20.994 1.00 87.38 70 ALA A N 1
ATOM 490 C CA . ALA A 1 70 ? -13.158 0.762 21.498 1.00 87.38 70 ALA A CA 1
ATOM 491 C C . ALA A 1 70 ? -14.002 0.248 22.678 1.00 87.38 70 ALA A C 1
ATOM 493 O O . ALA A 1 70 ? -14.266 0.997 23.618 1.00 87.38 70 ALA A O 1
ATOM 494 N N . GLN A 1 71 ? -14.412 -1.023 22.659 1.00 85.81 71 GLN A N 1
ATOM 495 C CA . GLN A 1 71 ? -15.156 -1.627 23.762 1.00 85.81 71 GLN A CA 1
ATOM 496 C C . GLN A 1 71 ? -14.286 -1.780 25.014 1.00 85.81 71 GLN A C 1
ATOM 498 O O . GLN A 1 71 ? -14.753 -1.461 26.106 1.00 85.81 71 GLN A O 1
ATOM 503 N N . THR A 1 72 ? -13.020 -2.184 24.861 1.00 86.38 72 THR A N 1
ATOM 504 C CA . THR A 1 72 ? -12.058 -2.232 25.974 1.00 86.38 72 THR A CA 1
ATOM 505 C C . THR A 1 72 ? -11.915 -0.863 26.639 1.00 86.38 72 THR A C 1
ATOM 507 O O . THR A 1 72 ? -12.029 -0.770 27.860 1.00 86.38 72 THR A O 1
ATOM 510 N N . ILE A 1 73 ? -11.766 0.208 25.851 1.00 85.69 73 ILE A N 1
ATOM 511 C CA . ILE A 1 73 ? -11.683 1.583 26.373 1.00 85.69 73 ILE A CA 1
ATOM 512 C C . ILE A 1 73 ? -12.956 1.947 27.150 1.00 85.69 73 ILE A C 1
ATOM 514 O O . ILE A 1 73 ? -12.872 2.352 28.305 1.00 85.69 73 ILE A O 1
ATOM 518 N N . LYS A 1 74 ? -14.145 1.695 26.584 1.00 85.31 74 LYS A N 1
ATOM 519 C CA . LYS A 1 74 ? -15.420 1.957 27.279 1.00 85.31 74 LYS A CA 1
ATOM 520 C C . LYS A 1 74 ? -15.531 1.224 28.614 1.00 85.31 74 LYS A C 1
ATOM 522 O O . LYS A 1 74 ? -16.002 1.800 29.591 1.00 85.31 74 LYS A O 1
ATOM 527 N N . THR A 1 75 ? -15.119 -0.043 28.667 1.00 81.81 75 THR A N 1
ATOM 528 C CA . THR A 1 75 ? -15.156 -0.815 29.918 1.00 81.81 75 THR A CA 1
ATOM 529 C C . THR A 1 75 ? -14.159 -0.292 30.950 1.00 81.81 75 THR A C 1
ATOM 531 O O . THR A 1 75 ? -14.480 -0.259 32.136 1.00 81.81 75 THR A O 1
ATOM 534 N N . GLN A 1 76 ? -12.981 0.169 30.516 1.00 85.06 76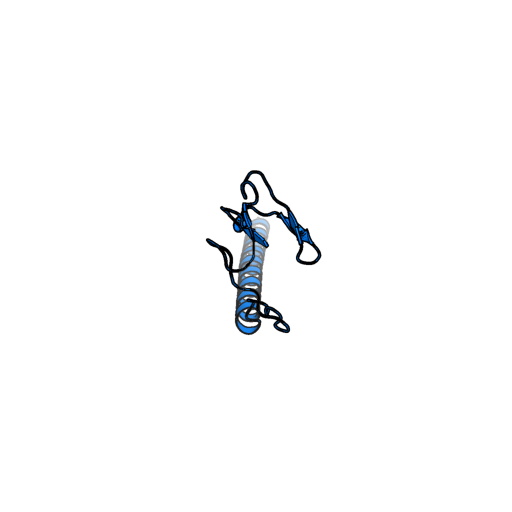 GLN A N 1
ATOM 535 C CA . GLN A 1 76 ? -12.004 0.810 31.397 1.00 85.06 76 GLN A CA 1
ATOM 536 C C . GLN A 1 76 ? -12.562 2.112 31.981 1.00 85.06 76 GLN A C 1
ATOM 538 O O . GLN A 1 76 ? -12.507 2.300 33.196 1.00 85.06 76 GLN A O 1
ATOM 543 N N . ASP A 1 77 ? -13.179 2.957 31.154 1.00 85.00 77 ASP A N 1
ATOM 544 C CA . ASP A 1 77 ? -13.786 4.217 31.596 1.00 85.00 77 ASP A CA 1
ATOM 545 C C . ASP A 1 77 ? -14.910 3.988 32.624 1.00 85.00 77 ASP A C 1
ATOM 547 O O . ASP A 1 77 ? -14.969 4.663 33.654 1.00 85.00 77 ASP A O 1
ATOM 551 N N . GLN A 1 78 ? -15.770 2.987 32.404 1.00 84.44 78 GLN A N 1
ATOM 552 C CA . GLN A 1 78 ? -16.844 2.621 33.341 1.00 84.44 78 GLN A CA 1
ATOM 553 C C . GLN A 1 78 ? -16.312 2.123 34.694 1.00 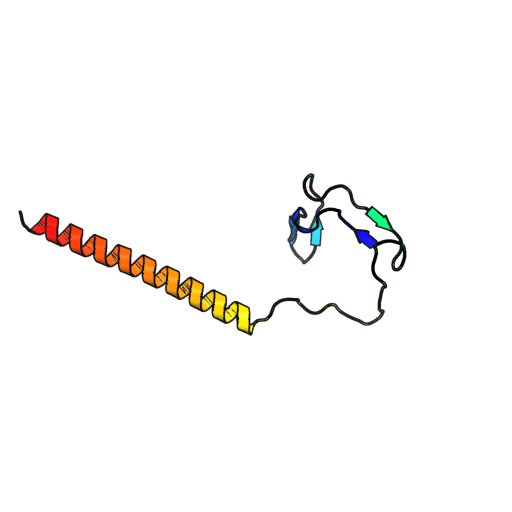84.44 78 GLN A C 1
ATOM 555 O O . GLN A 1 78 ? -16.842 2.482 35.752 1.00 84.44 78 GLN A O 1
ATOM 560 N N . MET A 1 79 ? -15.252 1.311 34.675 1.00 83.62 79 MET A N 1
ATOM 561 C CA . MET A 1 79 ? -14.588 0.831 35.889 1.00 83.62 79 MET A CA 1
ATOM 562 C C . MET A 1 79 ? -13.960 1.986 36.678 1.00 83.62 79 MET A C 1
ATOM 564 O O . MET A 1 79 ? -14.142 2.064 37.894 1.00 83.62 79 MET A O 1
ATOM 568 N N . LEU A 1 80 ? -13.278 2.914 35.996 1.00 85.81 80 LEU A N 1
ATOM 569 C CA . LEU A 1 80 ? -12.694 4.106 36.620 1.00 85.81 80 LEU A CA 1
ATOM 570 C C . LEU A 1 80 ? -13.764 5.001 37.252 1.00 85.81 80 LEU A C 1
ATOM 572 O O . LEU A 1 80 ? -13.603 5.444 38.388 1.00 85.81 80 LEU A O 1
ATOM 576 N N . GLN A 1 81 ? -14.881 5.225 36.558 1.00 82.81 81 GLN A N 1
ATOM 577 C CA . GLN A 1 81 ? -15.977 6.040 37.079 1.00 82.81 81 GLN A CA 1
ATOM 578 C C . GLN A 1 81 ? -16.624 5.417 38.326 1.00 82.81 81 GLN A C 1
ATOM 580 O O . GLN A 1 81 ? -16.965 6.129 39.270 1.00 82.81 81 GLN A O 1
ATOM 585 N N . THR A 1 82 ? -16.742 4.087 38.370 1.00 78.81 82 THR A N 1
ATOM 586 C CA . THR A 1 82 ? -17.261 3.367 39.545 1.00 78.81 82 THR A CA 1
ATOM 587 C C . THR A 1 82 ? -16.317 3.497 40.744 1.00 78.81 82 THR A C 1
ATOM 589 O O . THR A 1 82 ? -16.774 3.721 41.862 1.00 78.81 82 THR A O 1
ATOM 592 N N . LEU A 1 83 ? -15.001 3.433 40.514 1.00 79.44 83 LEU A N 1
ATOM 593 C CA . LEU A 1 83 ? -13.970 3.639 41.540 1.00 79.44 83 LEU A CA 1
ATOM 594 C C . LEU A 1 83 ? -14.018 5.046 42.155 1.00 79.44 83 LEU A C 1
ATOM 596 O O . LEU A 1 83 ? -13.864 5.193 43.364 1.00 79.44 83 LEU A O 1
ATOM 600 N N . VAL A 1 84 ? -14.254 6.076 41.339 1.00 83.75 84 VAL A N 1
ATOM 601 C CA . VAL A 1 84 ? -14.357 7.472 41.802 1.00 83.75 84 VAL A CA 1
ATOM 602 C C . VAL A 1 84 ? -15.624 7.712 42.635 1.00 83.75 84 VAL A C 1
ATOM 604 O O . VAL A 1 84 ? -15.582 8.482 43.592 1.00 83.75 84 VAL A O 1
ATOM 607 N N . ASN A 1 85 ? -16.727 7.031 42.312 1.00 78.00 85 ASN A N 1
ATOM 608 C CA . ASN A 1 85 ? -18.016 7.175 42.999 1.00 78.00 85 ASN A CA 1
ATOM 609 C C . ASN A 1 85 ? -18.135 6.378 44.315 1.00 78.00 85 ASN A C 1
ATOM 611 O O . ASN A 1 85 ? -19.133 6.519 45.013 1.00 78.00 85 ASN A O 1
ATOM 615 N N . LEU A 1 86 ? -17.146 5.547 44.664 1.00 72.81 86 LEU A N 1
ATOM 616 C CA . LEU A 1 86 ? -17.097 4.769 45.915 1.00 72.81 86 LEU A CA 1
ATOM 617 C C . LEU A 1 86 ? -16.477 5.545 47.105 1.00 72.81 86 LEU A C 1
ATOM 619 O O . LEU A 1 86 ? -16.088 4.925 48.095 1.00 72.81 86 LEU A O 1
ATOM 623 N N . ARG A 1 87 ? -16.358 6.878 47.012 1.00 54.31 87 ARG A N 1
ATOM 624 C CA . ARG A 1 87 ? -15.874 7.763 48.091 1.00 54.31 87 ARG A CA 1
ATOM 625 C C . ARG A 1 87 ? -16.988 8.336 48.953 1.00 54.31 87 ARG A C 1
ATOM 627 O O . ARG A 1 87 ? -18.077 8.606 48.408 1.00 54.31 87 ARG A O 1
#

Solvent-accessible surface area (backbone atoms only — not comparable to full-atom values): 5396 Å² total; per-residue (Å²): 88,71,48,52,88,30,69,88,36,42,45,76,76,53,96,95,40,72,40,82,35,89,67,9,45,73,74,48,72,47,60,69,58,46,90,92,43,62,70,83,63,85,100,64,79,88,73,80,91,71,57,67,72,59,51,51,51,54,48,52,50,52,51,49,52,50,51,52,54,52,49,53,51,54,54,50,53,54,53,52,55,53,61,66,68,74,111

Secondary structure (DSSP, 8-state):
-EE-S-GGGPEEEETTEEE--TTT-S-EE--TTSTTPPPP-TT--PPP---HHHHHHHHHHHHHHHHHHHHHHHHHHHHHHHHHTT-

Foldseek 3Di:
DWDWPAPVQWDDPDPPDTHDDPVRDDTDDDDAPPDPHHHDDPPDDDDDPDDPVVVVVVVVVVVVVVVVVVVVVVVVVVVVVVVVVVD

Radius of gyration: 24.71 Å; Cα contacts (8 Å, |Δi|>4): 63; chains: 1; bounding box: 36×22×76 Å